Pr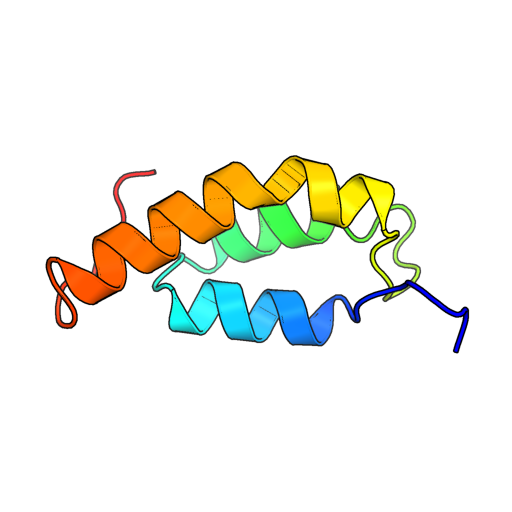otein AF-A0AAV4CZK7-F1 (afdb_monomer_lite)

Radius of gyration: 12.52 Å; chains: 1; bounding box: 30×19×35 Å

Foldseek 3Di:
DPPAKDFLVVVLVLCVQLLHDPVVNVVLSCVQCPVVPRIGGNVNVVVCPVVSVVSVVVCVVPVPDNDDPD

pLDDT: mean 75.74, std 8.5, range [50.5, 85.94]

Organism: NCBI:txid259542

Sequence (70 aa):
MPKGGAQASSLAVELTAGGLKPEHTKHVLNKFNRESRGVIDFLDFVTYVPLFVEIHKRIISDPLRQELDL

Secondary structure (DSSP, 8-state):
--TTPEEHHHHHHHHHHTT--HHHHHHHHHHHSGGG-SEE-HHHHHTTHHHHHHHHHHHHH-TT------

S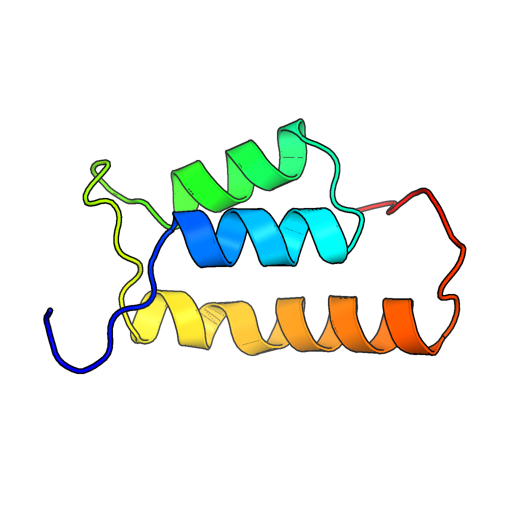tructure (mmCIF, N/CA/C/O backbone):
data_AF-A0AAV4CZK7-F1
#
_entry.id   AF-A0AAV4CZK7-F1
#
loop_
_atom_site.group_PDB
_atom_site.id
_atom_site.type_symbol
_atom_site.label_atom_id
_atom_site.label_alt_id
_atom_site.label_comp_id
_atom_site.label_asym_id
_atom_site.label_entity_id
_atom_site.label_seq_id
_atom_site.pdbx_PDB_ins_code
_atom_site.Cartn_x
_atom_site.Cartn_y
_atom_site.Cartn_z
_atom_site.occupancy
_atom_site.B_iso_or_equiv
_atom_site.auth_seq_id
_atom_site.auth_comp_id
_atom_site.auth_asym_id
_atom_site.auth_atom_id
_atom_site.pdbx_PDB_model_num
ATOM 1 N N . MET A 1 1 ? 0.508 5.959 -22.435 1.00 51.44 1 MET A N 1
ATOM 2 C CA . MET A 1 1 ? 0.740 5.152 -21.216 1.00 51.44 1 MET A CA 1
ATOM 3 C C . MET A 1 1 ? 1.052 3.720 -21.629 1.00 51.44 1 MET A C 1
ATOM 5 O O . MET A 1 1 ? 0.436 3.273 -22.597 1.00 51.44 1 MET A O 1
ATOM 9 N N . PRO A 1 2 ? 1.994 3.016 -20.975 1.00 50.50 2 PRO A N 1
ATOM 10 C CA . PRO A 1 2 ? 2.204 1.593 -21.225 1.00 50.50 2 PRO A CA 1
ATOM 11 C C . PRO A 1 2 ? 0.919 0.841 -20.860 1.00 50.50 2 PRO A C 1
ATOM 13 O O . PRO A 1 2 ? 0.274 1.165 -19.861 1.00 50.50 2 PRO A O 1
ATOM 16 N N . LYS A 1 3 ? 0.513 -0.131 -21.679 1.00 56.94 3 LYS A N 1
ATOM 17 C CA . LYS A 1 3 ? -0.654 -0.968 -21.383 1.00 56.94 3 LYS A CA 1
ATOM 18 C C . LYS A 1 3 ? -0.313 -1.844 -20.170 1.00 56.94 3 LYS A C 1
ATOM 20 O O . LYS A 1 3 ? 0.516 -2.734 -20.303 1.00 56.94 3 LYS A O 1
ATOM 25 N N . GLY A 1 4 ? -0.915 -1.566 -19.010 1.00 65.25 4 GLY A N 1
ATOM 26 C CA . GLY A 1 4 ? -0.768 -2.385 -17.795 1.00 65.25 4 GLY A CA 1
ATOM 27 C C . GLY A 1 4 ? -0.141 -1.710 -16.568 1.00 65.25 4 GLY A C 1
ATOM 28 O O . GLY A 1 4 ? 0.009 -2.380 -15.555 1.00 65.25 4 GLY A O 1
ATOM 29 N N . GLY A 1 5 ? 0.203 -0.418 -16.624 1.00 69.50 5 GLY A N 1
ATOM 30 C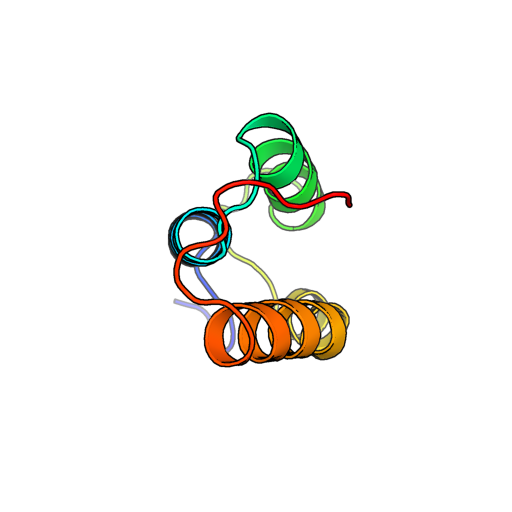 CA . GLY A 1 5 ? 0.726 0.316 -15.462 1.00 69.50 5 GLY A CA 1
ATOM 31 C C . GLY A 1 5 ? -0.340 1.129 -14.718 1.00 69.50 5 GLY A C 1
ATOM 32 O O . GLY A 1 5 ? -1.211 1.728 -15.352 1.00 69.50 5 GLY A O 1
ATOM 33 N N . ALA A 1 6 ? -0.247 1.195 -13.387 1.00 78.06 6 ALA A N 1
ATOM 34 C CA . ALA A 1 6 ? -1.056 2.084 -12.545 1.00 78.06 6 ALA A CA 1
ATOM 35 C C . ALA A 1 6 ? -0.258 3.339 -12.153 1.00 78.06 6 ALA A C 1
ATOM 37 O O . ALA A 1 6 ? 0.964 3.291 -12.028 1.00 78.06 6 ALA A O 1
ATOM 38 N N . GLN A 1 7 ? -0.920 4.482 -11.951 1.00 85.94 7 GLN A N 1
ATOM 39 C CA . GLN A 1 7 ? -0.229 5.693 -11.493 1.00 85.94 7 GLN A CA 1
ATOM 40 C C . GLN A 1 7 ? 0.044 5.621 -9.988 1.00 85.94 7 GLN A C 1
ATOM 42 O O . GLN A 1 7 ? -0.849 5.296 -9.205 1.00 85.94 7 GLN A O 1
ATOM 47 N N . ALA A 1 8 ? 1.253 6.001 -9.566 1.00 84.19 8 ALA A N 1
ATOM 48 C CA . ALA A 1 8 ? 1.602 6.043 -8.144 1.00 84.19 8 ALA A CA 1
ATOM 49 C C . ALA A 1 8 ? 0.722 7.034 -7.354 1.00 84.19 8 ALA A C 1
ATOM 51 O O . ALA A 1 8 ? 0.425 6.812 -6.183 1.00 84.19 8 ALA A O 1
ATOM 52 N N . SER A 1 9 ? 0.250 8.100 -8.005 1.00 85.25 9 SER A N 1
ATOM 53 C CA . SER A 1 9 ? -0.709 9.049 -7.429 1.00 85.25 9 SER A CA 1
ATOM 54 C C . SER A 1 9 ? -2.072 8.413 -7.145 1.00 85.25 9 SER A C 1
ATOM 56 O O . SER A 1 9 ? -2.656 8.692 -6.103 1.00 85.25 9 SER A O 1
ATOM 58 N N . SER A 1 10 ? -2.558 7.525 -8.018 1.00 84.19 10 SER A N 1
ATOM 59 C CA . SER A 1 10 ? -3.797 6.773 -7.781 1.00 84.19 10 SER A CA 1
ATOM 60 C C . SER A 1 10 ? -3.654 5.854 -6.570 1.00 84.19 10 SER A C 1
ATOM 62 O O . SER A 1 10 ? -4.518 5.870 -5.698 1.00 84.19 10 SER A O 1
ATOM 64 N N . LEU A 1 11 ? -2.518 5.156 -6.446 1.00 82.56 11 LEU A N 1
ATOM 65 C CA . LEU A 1 11 ? -2.227 4.353 -5.257 1.00 82.56 11 LEU A CA 1
ATOM 66 C C . LEU A 1 11 ? -2.217 5.214 -3.983 1.00 82.56 11 LEU A C 1
ATOM 68 O O . LEU A 1 11 ? -2.797 4.823 -2.977 1.00 82.56 11 LEU A O 1
ATOM 72 N N . ALA A 1 12 ? -1.598 6.397 -4.011 1.00 83.56 12 ALA A N 1
ATOM 73 C CA . ALA A 1 12 ? -1.564 7.293 -2.852 1.00 83.56 12 ALA A CA 1
ATOM 74 C C . ALA A 1 12 ? -2.974 7.673 -2.359 1.00 83.56 12 ALA A C 1
ATOM 76 O O . ALA A 1 12 ? -3.224 7.695 -1.150 1.00 83.56 12 ALA A O 1
ATOM 77 N N . VAL A 1 13 ? -3.892 7.948 -3.292 1.00 85.56 13 VAL A N 1
ATOM 78 C CA . VAL A 1 13 ? -5.296 8.257 -2.988 1.00 85.56 13 VAL A CA 1
ATOM 79 C C . VAL A 1 13 ? -5.987 7.059 -2.343 1.00 85.56 13 VAL A C 1
ATOM 81 O O . VAL A 1 13 ? -6.632 7.221 -1.311 1.00 85.56 13 VAL A O 1
ATOM 84 N N . GLU A 1 14 ? -5.811 5.859 -2.895 1.00 81.44 14 GLU A N 1
ATOM 85 C CA . GLU A 1 14 ? -6.428 4.640 -2.360 1.00 81.44 14 GLU A CA 1
ATOM 86 C C . GLU A 1 14 ? -5.914 4.286 -0.960 1.00 81.44 14 GLU A C 1
ATOM 88 O O . GLU A 1 14 ? -6.708 3.953 -0.083 1.00 81.44 14 GLU A O 1
ATOM 93 N N . LEU A 1 15 ? -4.608 4.420 -0.708 1.00 82.50 15 LEU A N 1
ATOM 94 C CA . LEU A 1 15 ? -4.031 4.184 0.621 1.00 82.50 15 LEU A CA 1
ATOM 95 C C . LEU A 1 15 ? -4.564 5.188 1.651 1.00 82.50 15 LEU A C 1
ATOM 97 O O . LEU A 1 15 ? -4.871 4.817 2.782 1.00 82.50 15 LEU A O 1
ATOM 101 N N . THR A 1 16 ? -4.723 6.447 1.243 1.00 82.75 16 THR A N 1
ATOM 102 C CA . THR A 1 16 ? -5.291 7.495 2.102 1.00 82.75 16 THR A CA 1
ATOM 103 C C . THR A 1 16 ? -6.763 7.218 2.405 1.00 82.75 16 THR A C 1
ATOM 105 O O . THR A 1 16 ? -7.176 7.286 3.559 1.00 82.75 16 THR A O 1
ATOM 108 N N . ALA A 1 17 ? -7.548 6.846 1.390 1.00 80.81 17 ALA A N 1
ATOM 109 C CA . ALA A 1 17 ? -8.946 6.450 1.557 1.00 80.81 17 ALA A CA 1
ATOM 110 C C . ALA A 1 17 ? -9.093 5.185 2.420 1.00 80.81 17 ALA A C 1
ATOM 112 O O . ALA A 1 17 ? -10.066 5.048 3.154 1.00 80.81 17 ALA A O 1
ATOM 113 N N . GLY A 1 18 ? -8.102 4.291 2.372 1.00 76.50 18 GLY A N 1
ATOM 114 C CA . GLY A 1 18 ? -8.001 3.121 3.239 1.00 76.50 18 GLY A CA 1
ATOM 115 C C . GLY A 1 18 ? -7.591 3.417 4.682 1.00 76.50 18 GLY A C 1
ATOM 116 O O . GLY A 1 18 ? -7.499 2.479 5.466 1.00 76.50 18 GLY A O 1
ATOM 117 N N . GLY A 1 19 ? -7.342 4.681 5.041 1.00 78.06 19 GLY A N 1
ATOM 118 C CA . GLY A 1 19 ? -7.006 5.096 6.404 1.00 78.06 19 GLY A CA 1
ATOM 119 C C . GLY A 1 19 ? -5.534 4.919 6.780 1.00 78.06 19 GLY A C 1
ATOM 120 O O . GLY A 1 19 ? -5.198 4.934 7.965 1.00 78.06 19 GLY A O 1
ATOM 121 N N . LEU A 1 20 ? -4.631 4.723 5.809 1.00 81.75 20 LEU A N 1
ATOM 122 C CA . LEU A 1 20 ? -3.207 4.581 6.111 1.00 81.75 20 LEU A CA 1
ATOM 123 C C . LEU A 1 20 ? -2.599 5.917 6.537 1.00 81.75 20 LEU A C 1
ATOM 125 O O . LEU A 1 20 ? -2.805 6.957 5.908 1.00 81.75 20 LEU A O 1
ATOM 129 N N . LYS A 1 21 ? -1.767 5.854 7.581 1.00 83.94 21 LYS A N 1
ATOM 130 C CA . LYS A 1 21 ? -1.005 7.006 8.058 1.00 83.94 21 LYS A CA 1
ATOM 131 C C . LYS A 1 21 ? -0.014 7.496 6.987 1.00 83.94 21 LYS A C 1
ATOM 133 O O . LYS A 1 21 ? 0.509 6.677 6.219 1.00 83.94 21 LYS A O 1
ATOM 138 N N . PRO A 1 22 ? 0.298 8.804 6.932 1.00 82.25 22 PRO A N 1
ATOM 139 C CA . PRO A 1 22 ? 1.183 9.379 5.915 1.00 82.25 22 PRO A CA 1
ATOM 140 C C . PRO A 1 22 ? 2.556 8.698 5.809 1.00 82.25 22 PRO A C 1
ATOM 142 O O . PRO A 1 22 ? 3.084 8.528 4.709 1.00 82.25 22 PRO A O 1
ATOM 145 N N . GLU A 1 23 ? 3.132 8.275 6.932 1.00 81.81 23 GLU A N 1
ATOM 146 C CA . GLU A 1 23 ? 4.404 7.555 7.008 1.00 81.81 23 GLU A CA 1
ATOM 147 C C . GLU A 1 23 ? 4.347 6.182 6.323 1.00 81.81 23 GLU A C 1
ATOM 149 O O . GLU A 1 23 ? 5.276 5.817 5.595 1.00 81.81 23 GLU A O 1
ATOM 154 N N . HIS A 1 24 ? 3.235 5.458 6.472 1.00 79.00 24 HIS A N 1
ATOM 155 C CA . HIS A 1 24 ? 3.008 4.162 5.834 1.00 79.00 24 HIS A CA 1
ATOM 156 C C . HIS A 1 24 ? 2.748 4.338 4.342 1.00 79.00 24 HIS A C 1
ATOM 158 O O . HIS A 1 24 ? 3.354 3.648 3.523 1.00 79.00 24 HIS A O 1
ATOM 164 N N . THR A 1 25 ? 1.944 5.335 3.972 1.00 82.94 25 THR A N 1
ATOM 165 C CA . THR A 1 25 ? 1.724 5.708 2.570 1.00 82.94 25 THR A CA 1
ATOM 166 C C . THR A 1 25 ? 3.040 6.064 1.883 1.00 82.94 25 THR A C 1
ATOM 168 O O . THR A 1 25 ? 3.323 5.563 0.797 1.00 82.94 25 THR A O 1
ATOM 171 N N . LYS A 1 26 ? 3.907 6.852 2.532 1.00 84.06 26 LYS A N 1
ATOM 172 C CA . LYS A 1 26 ? 5.238 7.193 2.009 1.00 84.06 26 LYS A CA 1
ATOM 173 C C . LYS A 1 26 ? 6.134 5.964 1.864 1.00 84.06 26 LYS A C 1
ATOM 175 O O . LYS A 1 26 ? 6.822 5.835 0.854 1.00 84.06 26 LYS A O 1
ATOM 180 N N . HIS A 1 27 ? 6.128 5.060 2.844 1.00 82.19 27 HIS A N 1
ATOM 181 C CA . HIS A 1 27 ? 6.893 3.815 2.768 1.00 82.19 27 HIS A CA 1
ATOM 182 C C . HIS A 1 27 ? 6.449 2.950 1.582 1.00 82.19 27 HIS A C 1
ATOM 184 O O . HIS A 1 27 ? 7.285 2.488 0.804 1.00 82.19 27 HIS A O 1
ATOM 190 N N . VAL A 1 28 ? 5.135 2.784 1.412 1.00 79.81 28 VAL A N 1
ATOM 191 C CA . VAL A 1 28 ? 4.539 2.042 0.299 1.00 79.81 28 VAL A CA 1
ATOM 192 C C . VAL A 1 28 ? 4.912 2.715 -1.024 1.00 79.81 28 VAL A C 1
ATOM 194 O O . VAL A 1 28 ? 5.540 2.083 -1.869 1.00 79.81 28 VAL A O 1
ATOM 197 N N . LEU A 1 29 ? 4.669 4.018 -1.186 1.00 83.62 29 LEU A N 1
ATOM 198 C CA . LEU A 1 29 ? 5.007 4.744 -2.415 1.00 83.62 29 LEU A CA 1
ATOM 199 C C . LEU A 1 29 ? 6.493 4.660 -2.779 1.00 83.62 29 LEU A C 1
ATOM 201 O O . LEU A 1 29 ? 6.806 4.437 -3.943 1.00 83.62 29 LEU A O 1
ATOM 205 N N . ASN A 1 30 ? 7.407 4.764 -1.813 1.00 83.69 30 ASN A N 1
ATOM 206 C CA . ASN A 1 30 ? 8.844 4.613 -2.069 1.00 83.69 30 ASN A CA 1
ATOM 207 C C . ASN A 1 30 ? 9.215 3.208 -2.564 1.00 83.69 30 ASN A C 1
ATOM 209 O O . ASN A 1 30 ? 10.195 3.044 -3.289 1.00 83.69 30 ASN A O 1
ATOM 213 N N . LYS A 1 31 ? 8.447 2.188 -2.172 1.00 79.75 31 LYS A N 1
ATOM 214 C CA . LYS A 1 31 ? 8.688 0.795 -2.551 1.00 79.75 31 LYS A CA 1
ATOM 215 C C . LYS A 1 31 ? 8.135 0.446 -3.937 1.00 79.75 31 LYS A C 1
ATOM 217 O O . LYS A 1 31 ? 8.756 -0.366 -4.625 1.00 79.75 31 LYS A O 1
ATOM 222 N N . PHE A 1 32 ? 7.022 1.072 -4.344 1.00 75.81 32 PHE A N 1
ATOM 223 C CA . PHE A 1 32 ? 6.355 0.841 -5.642 1.00 75.81 32 PHE A CA 1
ATOM 224 C C . PHE A 1 32 ? 6.789 1.800 -6.732 1.00 75.81 32 PHE A C 1
ATOM 226 O O . PHE A 1 32 ? 6.903 1.412 -7.888 1.00 75.81 32 PHE A O 1
ATOM 233 N N . ASN A 1 33 ? 7.083 3.044 -6.375 1.00 78.06 33 ASN A N 1
ATOM 234 C CA . ASN A 1 33 ? 7.616 4.020 -7.305 1.00 78.06 33 ASN A CA 1
ATOM 235 C C . ASN A 1 33 ? 9.140 3.876 -7.404 1.00 78.06 33 ASN A C 1
ATOM 237 O O . ASN A 1 33 ? 9.888 4.823 -7.139 1.00 78.06 33 ASN A O 1
ATOM 241 N N . ARG A 1 34 ? 9.607 2.660 -7.725 1.00 71.81 34 ARG A N 1
ATOM 242 C CA . ARG A 1 34 ? 11.037 2.380 -7.892 1.00 71.81 34 ARG A CA 1
ATOM 243 C C . ARG A 1 34 ? 11.599 3.343 -8.932 1.00 71.81 34 ARG A C 1
ATOM 245 O O . ARG A 1 34 ? 11.013 3.521 -9.995 1.00 71.81 34 ARG A O 1
ATOM 252 N N . GLU A 1 35 ? 12.712 3.991 -8.590 1.00 75.69 35 GLU A N 1
ATOM 253 C CA . GLU A 1 35 ? 13.371 5.013 -9.422 1.00 75.69 35 GLU A CA 1
ATOM 254 C C . GLU A 1 35 ? 12.514 6.257 -9.730 1.00 75.69 35 GLU A C 1
ATOM 256 O O . GLU A 1 35 ? 12.812 6.995 -10.665 1.00 75.69 35 GLU A O 1
ATOM 261 N N . SER A 1 36 ? 11.458 6.520 -8.954 1.00 74.94 36 SER A N 1
ATOM 262 C CA . SER A 1 36 ? 10.601 7.704 -9.113 1.00 74.94 36 SER A CA 1
ATOM 263 C C . SER A 1 36 ? 9.939 7.828 -10.496 1.00 74.94 36 SER A C 1
ATOM 265 O O . SER A 1 36 ? 9.627 8.934 -10.938 1.00 74.94 36 SER A O 1
ATOM 267 N N . ARG A 1 37 ? 9.682 6.703 -11.181 1.00 78.81 37 ARG A N 1
ATOM 268 C CA . ARG A 1 37 ? 9.095 6.669 -12.537 1.00 78.81 37 ARG A CA 1
ATOM 269 C C . ARG A 1 37 ? 7.639 7.158 -12.613 1.00 78.81 37 ARG A C 1
ATOM 271 O O . ARG A 1 37 ? 7.115 7.358 -13.703 1.00 78.81 37 ARG A O 1
ATOM 278 N N . GLY A 1 38 ? 6.969 7.319 -11.474 1.00 82.12 38 GLY A N 1
ATOM 279 C CA . GLY A 1 38 ? 5.577 7.764 -11.339 1.00 82.12 38 GLY A CA 1
ATOM 280 C C . GLY A 1 38 ? 4.532 6.696 -11.677 1.00 82.12 38 GLY A C 1
ATOM 281 O O . GLY A 1 38 ? 3.330 6.951 -11.568 1.00 82.12 38 GLY A O 1
ATOM 282 N N . VAL A 1 39 ? 4.974 5.500 -12.063 1.00 80.81 39 VAL A N 1
ATOM 283 C CA . VAL A 1 39 ? 4.134 4.386 -12.507 1.00 80.81 39 VAL A CA 1
ATOM 284 C C . VAL A 1 39 ? 4.511 3.108 -11.770 1.00 80.81 39 VAL A C 1
ATOM 286 O O . VAL A 1 39 ? 5.680 2.875 -11.473 1.00 80.81 39 VAL A O 1
ATOM 289 N N . ILE A 1 40 ? 3.504 2.292 -11.494 1.00 79.81 40 ILE A N 1
ATOM 290 C CA . ILE A 1 40 ? 3.604 0.992 -10.841 1.00 79.81 40 ILE A CA 1
ATOM 291 C C . ILE A 1 40 ? 3.368 -0.063 -11.916 1.00 79.81 40 ILE A C 1
ATOM 293 O O . ILE A 1 40 ? 2.358 -0.002 -12.625 1.00 79.81 40 ILE A O 1
ATOM 297 N N . ASP A 1 41 ? 4.310 -0.991 -12.063 1.00 77.31 41 ASP A N 1
ATOM 298 C CA . ASP A 1 41 ? 4.191 -2.103 -13.004 1.00 77.31 41 ASP A CA 1
ATOM 299 C C . ASP A 1 41 ? 3.125 -3.111 -12.539 1.00 77.31 41 ASP A C 1
ATOM 301 O O . ASP A 1 41 ? 2.811 -3.229 -11.354 1.00 77.31 41 ASP A O 1
ATOM 305 N N . PHE A 1 42 ? 2.574 -3.876 -13.473 1.00 72.62 42 PHE A N 1
ATOM 306 C CA . PHE A 1 42 ? 1.576 -4.904 -13.217 1.00 72.62 42 PHE A CA 1
ATOM 307 C C . PHE A 1 42 ? 2.050 -5.941 -12.187 1.00 72.62 42 PHE A C 1
ATOM 309 O O . PHE A 1 42 ? 1.288 -6.317 -11.301 1.00 72.62 42 PHE A O 1
ATOM 316 N N . LEU A 1 43 ? 3.310 -6.387 -12.250 1.00 76.06 43 LEU A N 1
ATOM 317 C CA . LEU A 1 43 ? 3.850 -7.355 -11.282 1.00 76.06 43 LEU A CA 1
ATOM 318 C C . LEU A 1 43 ? 3.973 -6.763 -9.868 1.00 76.06 43 LEU A C 1
ATOM 320 O O . LEU A 1 43 ? 3.694 -7.443 -8.874 1.00 76.06 43 LEU A O 1
ATOM 324 N N . ASP A 1 44 ? 4.328 -5.482 -9.784 1.00 73.50 44 ASP A N 1
ATOM 325 C CA . ASP A 1 44 ? 4.366 -4.715 -8.538 1.00 73.50 44 ASP A CA 1
ATOM 326 C C . ASP A 1 44 ? 2.949 -4.486 -7.969 1.00 73.50 44 ASP A C 1
ATOM 328 O O . ASP A 1 44 ? 2.749 -4.477 -6.757 1.00 73.50 44 ASP A O 1
ATOM 332 N N . PHE A 1 45 ? 1.938 -4.368 -8.833 1.00 69.50 45 PHE A N 1
ATOM 333 C CA . PHE A 1 45 ? 0.533 -4.293 -8.433 1.00 69.50 45 PHE A CA 1
ATOM 334 C C . PHE A 1 45 ? -0.013 -5.645 -7.936 1.00 69.50 45 PHE A C 1
ATOM 336 O O . PHE A 1 45 ? -0.649 -5.714 -6.883 1.00 69.50 45 PHE A O 1
ATOM 343 N N . VAL A 1 46 ? 0.258 -6.745 -8.650 1.00 71.12 46 VAL A N 1
ATOM 344 C CA . VAL A 1 46 ? -0.245 -8.090 -8.300 1.00 71.12 46 VAL A CA 1
ATOM 345 C C . VAL A 1 46 ? 0.306 -8.577 -6.958 1.00 71.12 46 VAL A C 1
ATOM 347 O O . VAL A 1 46 ? -0.407 -9.238 -6.203 1.00 71.12 46 VAL A O 1
ATOM 350 N N . THR A 1 47 ? 1.534 -8.194 -6.605 1.00 75.38 47 THR A N 1
ATOM 351 C CA . THR A 1 47 ? 2.107 -8.486 -5.279 1.00 75.38 47 THR A CA 1
ATOM 352 C C . THR A 1 47 ? 1.334 -7.838 -4.123 1.00 75.38 47 THR A C 1
ATOM 354 O O . THR A 1 47 ? 1.472 -8.283 -2.985 1.00 75.38 47 THR A O 1
ATOM 357 N N . TYR A 1 48 ? 0.485 -6.842 -4.398 1.00 70.31 48 TYR A N 1
ATOM 358 C CA . TYR A 1 48 ? -0.269 -6.082 -3.397 1.00 70.31 48 TYR A CA 1
ATOM 359 C C . TYR A 1 48 ? -1.750 -6.433 -3.307 1.00 70.31 48 TYR A C 1
ATOM 361 O O . TYR A 1 48 ? -2.420 -5.974 -2.381 1.00 70.31 48 TYR A O 1
ATOM 369 N N . VAL A 1 49 ? -2.260 -7.296 -4.191 1.00 74.62 49 VAL A N 1
ATOM 370 C CA . VAL A 1 49 ? -3.648 -7.786 -4.131 1.00 74.62 49 VAL A CA 1
ATOM 371 C C . VAL A 1 49 ? -4.032 -8.270 -2.721 1.00 74.62 49 VAL A C 1
ATOM 373 O O . VAL A 1 49 ? -5.103 -7.884 -2.253 1.00 74.62 49 VAL A O 1
ATOM 376 N N . PRO A 1 50 ? -3.183 -9.008 -1.973 1.00 76.69 50 PRO A N 1
ATOM 377 C CA . PRO A 1 50 ? -3.508 -9.393 -0.599 1.00 76.69 50 PRO A CA 1
ATOM 378 C C . PRO A 1 50 ? -3.675 -8.205 0.361 1.00 76.69 50 PRO A C 1
ATOM 380 O O . PRO A 1 50 ? -4.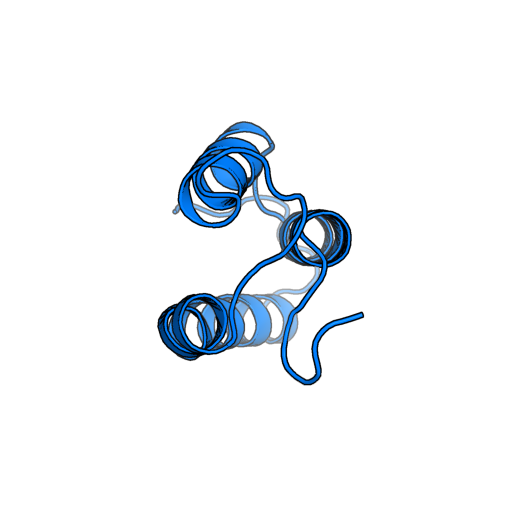598 -8.213 1.174 1.00 76.69 50 PRO A O 1
ATOM 383 N N . LEU A 1 51 ? -2.834 -7.167 0.252 1.00 74.56 51 LEU A N 1
ATOM 384 C CA . LEU A 1 51 ? -2.940 -5.965 1.088 1.00 74.56 51 LEU A CA 1
ATOM 385 C C . LEU A 1 51 ? -4.225 -5.190 0.777 1.00 74.56 51 LEU A C 1
ATOM 387 O O . LEU A 1 51 ? -4.930 -4.775 1.692 1.00 74.56 51 LEU A O 1
ATOM 391 N N . PHE A 1 52 ? -4.560 -5.033 -0.505 1.00 73.56 52 PHE A N 1
ATOM 392 C CA . PHE A 1 52 ? -5.797 -4.372 -0.920 1.00 73.56 52 PHE A CA 1
ATOM 393 C C . PHE A 1 52 ? -7.042 -5.099 -0.426 1.00 73.56 52 PHE A C 1
ATOM 395 O O . PHE A 1 52 ? -7.982 -4.450 0.033 1.00 73.56 52 PHE A O 1
ATOM 402 N N . VAL A 1 53 ? -7.044 -6.432 -0.492 1.00 79.62 53 VAL A N 1
ATOM 403 C CA . VAL A 1 53 ? -8.131 -7.255 0.047 1.00 79.62 53 VAL A CA 1
ATOM 404 C C . VAL A 1 53 ? -8.268 -7.048 1.556 1.00 79.62 53 VAL A C 1
ATOM 406 O O . VAL A 1 53 ? -9.388 -6.934 2.046 1.00 79.62 53 VAL A O 1
ATOM 409 N N . GLU A 1 54 ? -7.159 -6.956 2.290 1.00 77.50 54 GLU A N 1
ATOM 410 C CA . GLU A 1 54 ? -7.176 -6.725 3.738 1.00 77.50 54 GLU A CA 1
ATOM 411 C C . GLU A 1 54 ? -7.702 -5.326 4.102 1.00 77.50 54 GLU A C 1
ATOM 413 O O . GLU A 1 54 ? -8.556 -5.195 4.982 1.00 77.50 54 GLU A O 1
ATOM 418 N N . ILE A 1 55 ? -7.275 -4.289 3.371 1.00 76.00 55 ILE A N 1
ATOM 419 C CA . ILE A 1 55 ? -7.795 -2.920 3.518 1.00 76.00 55 ILE A CA 1
ATOM 420 C C . ILE A 1 55 ? -9.306 -2.896 3.248 1.00 76.00 55 ILE A C 1
ATOM 422 O O . ILE A 1 55 ? -10.069 -2.392 4.069 1.00 76.00 55 ILE A O 1
ATOM 426 N N . HIS A 1 56 ? -9.763 -3.494 2.142 1.00 79.56 56 HIS A N 1
ATOM 427 C CA . HIS A 1 56 ? -11.187 -3.520 1.787 1.00 79.56 56 HIS A CA 1
ATOM 428 C C . HIS A 1 56 ? -12.031 -4.286 2.807 1.00 79.56 56 HIS A C 1
ATOM 430 O O . HIS A 1 56 ? -13.104 -3.818 3.186 1.00 79.56 56 HIS A O 1
ATOM 436 N N . LYS A 1 57 ? -11.5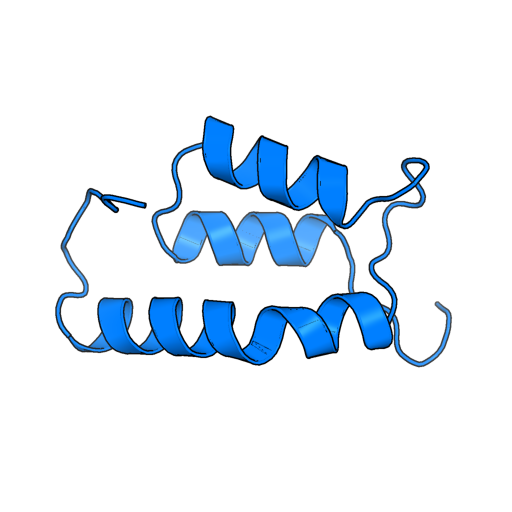50 -5.437 3.296 1.00 79.94 57 LYS A N 1
ATOM 437 C CA . LYS A 1 57 ? -12.219 -6.182 4.373 1.00 79.94 57 LYS A CA 1
ATOM 438 C C . LYS A 1 57 ? -12.387 -5.324 5.621 1.00 79.94 57 LYS A C 1
ATOM 440 O O . LYS A 1 57 ? -13.466 -5.330 6.208 1.00 79.94 57 LYS A O 1
ATOM 445 N N . ARG A 1 58 ? -11.353 -4.567 6.001 1.00 72.94 58 ARG A N 1
ATOM 446 C CA . ARG A 1 58 ? -11.404 -3.679 7.167 1.00 72.94 58 ARG A CA 1
ATOM 447 C C . ARG A 1 58 ? -12.385 -2.524 6.983 1.00 72.94 58 ARG A C 1
ATOM 449 O O . ARG A 1 58 ? -13.216 -2.341 7.866 1.00 72.94 58 ARG A O 1
ATOM 456 N N . ILE A 1 59 ? -12.354 -1.825 5.843 1.00 76.12 59 ILE A N 1
ATOM 457 C CA . ILE A 1 59 ? -13.313 -0.747 5.522 1.00 76.12 59 ILE A CA 1
ATOM 458 C C . ILE A 1 59 ? -14.754 -1.258 5.619 1.00 76.12 59 ILE A C 1
ATOM 460 O O . ILE A 1 59 ? -15.609 -0.596 6.197 1.00 76.12 59 ILE A O 1
ATOM 464 N N . ILE A 1 60 ? -15.028 -2.447 5.074 1.00 81.38 60 ILE A N 1
ATOM 465 C CA . ILE A 1 60 ? -16.362 -3.058 5.141 1.00 81.38 60 ILE A CA 1
ATOM 466 C C . ILE A 1 60 ? -16.726 -3.422 6.588 1.00 81.38 60 ILE A C 1
ATOM 468 O O . ILE A 1 60 ? -17.882 -3.275 6.978 1.00 81.38 60 ILE A O 1
ATOM 472 N N . SER A 1 61 ? -15.762 -3.907 7.377 1.00 82.56 61 SER A N 1
ATOM 473 C CA . SER A 1 61 ? -16.007 -4.345 8.756 1.00 82.56 61 SER A CA 1
ATOM 474 C C . SER A 1 61 ? -16.202 -3.198 9.750 1.00 82.56 61 SER A C 1
ATOM 476 O O . SER A 1 61 ? -16.995 -3.342 10.676 1.00 82.56 61 SER A O 1
ATOM 478 N N . ASP A 1 62 ? -15.491 -2.082 9.575 1.00 77.19 62 ASP A N 1
ATOM 479 C CA . ASP A 1 62 ? -15.563 -0.916 10.458 1.00 77.19 62 ASP A CA 1
ATOM 480 C C . ASP A 1 62 ? -15.207 0.370 9.683 1.00 77.19 62 ASP A C 1
ATOM 482 O O . ASP A 1 62 ? -14.058 0.825 9.694 1.00 77.19 62 ASP A O 1
ATOM 486 N N . PRO A 1 63 ? -16.185 0.958 8.972 1.00 71.25 63 PRO A N 1
ATOM 487 C CA . PRO A 1 63 ? -15.953 2.070 8.049 1.00 71.25 63 PRO A CA 1
ATOM 488 C C . PRO A 1 63 ? -15.602 3.398 8.735 1.00 71.25 63 PRO A C 1
ATOM 490 O O . PRO A 1 63 ? -15.213 4.341 8.050 1.00 71.25 63 PRO A O 1
ATOM 493 N N . LEU A 1 64 ? -15.761 3.504 10.061 1.00 76.50 64 LEU A N 1
ATOM 494 C CA . LEU A 1 64 ? -15.505 4.735 10.821 1.00 76.50 64 LEU A CA 1
ATOM 495 C C . LEU A 1 64 ? -14.233 4.657 11.677 1.00 76.50 64 LEU A C 1
ATOM 497 O O . LEU A 1 64 ? -13.908 5.616 12.383 1.00 76.50 64 LEU A O 1
ATOM 501 N N . ARG A 1 65 ? -13.497 3.540 11.623 1.00 69.88 65 ARG A N 1
ATOM 502 C CA . ARG A 1 65 ? -12.274 3.353 12.406 1.00 69.88 65 ARG A CA 1
ATOM 503 C C . ARG A 1 6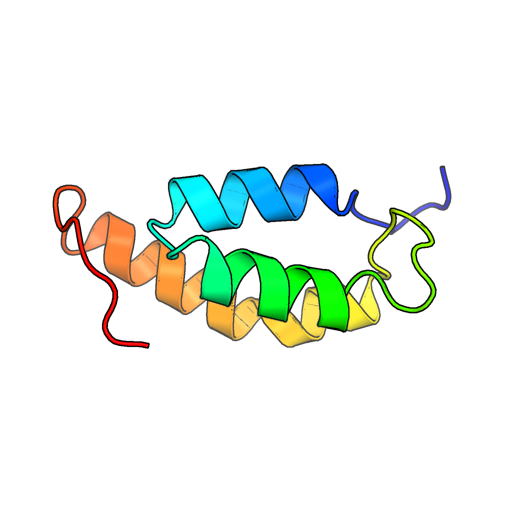5 ? -11.142 4.222 11.861 1.00 69.88 65 ARG A C 1
ATOM 505 O O . ARG A 1 65 ? -10.670 4.018 10.748 1.00 69.88 65 ARG A O 1
ATOM 512 N N . GLN A 1 66 ? -10.688 5.182 12.663 1.00 60.59 66 GLN A N 1
ATOM 513 C CA . GLN A 1 66 ? -9.689 6.176 12.250 1.00 60.59 66 GLN A CA 1
ATOM 514 C C . GLN A 1 66 ? -8.231 5.688 12.298 1.00 60.59 66 GLN A C 1
ATOM 516 O O . GLN A 1 66 ? -7.355 6.381 11.786 1.00 60.59 66 GLN A O 1
ATOM 521 N N . GLU A 1 67 ? -7.941 4.522 12.885 1.00 61.00 67 GLU A N 1
ATOM 522 C CA . GLU A 1 67 ? -6.563 4.060 13.087 1.00 61.00 67 GLU A CA 1
ATOM 523 C C . GLU A 1 67 ? -6.340 2.617 12.625 1.00 61.00 67 GLU A C 1
ATOM 525 O O . GLU A 1 67 ? -7.033 1.678 13.025 1.00 61.00 67 GLU A O 1
ATOM 530 N N . LEU A 1 68 ? -5.316 2.459 11.784 1.00 58.31 68 LEU A N 1
ATOM 531 C CA . LEU A 1 68 ? -4.733 1.185 11.392 1.00 58.31 68 LEU A CA 1
ATOM 532 C C . LEU A 1 68 ? -3.514 0.896 12.277 1.00 58.31 68 LEU A C 1
ATOM 534 O O . LEU A 1 68 ? -2.478 1.544 12.121 1.00 58.31 68 LEU A O 1
ATOM 538 N N . ASP A 1 69 ? -3.622 -0.105 13.151 1.00 55.59 69 ASP A N 1
ATOM 539 C CA . ASP A 1 69 ? -2.451 -0.826 13.658 1.00 55.59 69 ASP A CA 1
ATOM 540 C C . ASP A 1 69 ? -1.957 -1.738 12.523 1.00 55.59 69 ASP A C 1
ATOM 542 O O . ASP A 1 69 ? -2.592 -2.753 12.192 1.00 55.59 69 ASP A O 1
ATOM 546 N N . LEU A 1 70 ? -0.886 -1.302 11.858 1.00 52.78 70 LEU A N 1
ATOM 547 C CA . LEU A 1 70 ? -0.145 -2.006 10.808 1.00 52.78 70 LEU A CA 1
ATOM 548 C C . LEU A 1 70 ? 1.338 -2.003 11.165 1.00 52.78 70 LEU A C 1
ATOM 550 O O . LEU A 1 70 ? 1.829 -0.910 11.530 1.00 52.78 70 LEU A O 1
#